Protein AF-A0A9C7PI78-F1 (afdb_monomer_lite)

Foldseek 3Di:
DCVVVPVCVLLVCLVVLLDPPDFLVRSVVVSVVVVCVVVVVVVVVCCPVVVDDVVVCCVVVVVVVVVCVVVVVVVVVVSVVADRVRSSVVSVVVSVVVVVVVVVVVVVVVVVVD

Radius of gyration: 17.23 Å; chains: 1; bounding box: 40×39×41 Å

pLDDT: mean 86.67, std 13.43, range [38.19, 97.94]

Sequence (114 aa):
MTSIFIGAVGPLIAPFFLNDKLTKENIIANKAACQIITHVGKIPLFIYFFDLNYFEHAVLLIPLMLSVYIGTHLGKKLLGYIPEKTFKMIFKISLTIIAIKLIFDATLFDKTFI

Structure (mmCIF, N/CA/C/O backbone):
data_AF-A0A9C7PI78-F1
#
_entry.id   AF-A0A9C7PI78-F1
#
loop_
_atom_site.group_PDB
_atom_site.id
_atom_site.type_symbol
_atom_site.label_atom_id
_atom_site.label_alt_id
_atom_site.label_comp_id
_atom_site.label_asym_id
_atom_site.label_entity_id
_atom_site.label_seq_id
_atom_site.pdbx_PDB_ins_code
_atom_site.Cartn_x
_atom_site.Cartn_y
_atom_site.Cartn_z
_atom_site.occupancy
_atom_site.B_iso_or_equiv
_atom_site.auth_seq_id
_atom_site.auth_comp_id
_atom_site.auth_asym_id
_atom_site.auth_atom_id
_atom_site.pdbx_PDB_model_num
ATOM 1 N N . MET A 1 1 ? -0.767 11.516 -12.328 1.00 38.19 1 MET A N 1
ATOM 2 C CA . MET A 1 1 ? 0.570 12.158 -12.345 1.00 38.19 1 MET A CA 1
ATOM 3 C C . MET A 1 1 ? 1.201 12.284 -10.957 1.00 38.19 1 MET A C 1
ATOM 5 O O . MET A 1 1 ? 2.405 12.112 -10.851 1.00 38.19 1 MET A O 1
ATOM 9 N N . THR A 1 2 ? 0.440 12.500 -9.878 1.00 45.09 2 THR A N 1
ATOM 10 C CA . THR A 1 2 ? 0.990 12.685 -8.517 1.00 45.09 2 THR A CA 1
ATOM 11 C C . THR A 1 2 ? 1.728 11.471 -7.931 1.00 45.09 2 THR A C 1
ATOM 13 O O . THR A 1 2 ? 2.693 11.657 -7.206 1.00 45.09 2 THR A O 1
ATOM 16 N N . SER A 1 3 ? 1.368 10.228 -8.269 1.00 53.31 3 SER A N 1
ATOM 17 C CA . SER A 1 3 ? 1.999 9.016 -7.699 1.00 53.31 3 SER A CA 1
ATOM 18 C C . SER A 1 3 ? 3.399 8.672 -8.227 1.00 53.31 3 SER A C 1
ATOM 20 O O . SER A 1 3 ? 4.016 7.725 -7.729 1.00 53.31 3 SER A O 1
ATOM 22 N N . ILE A 1 4 ? 3.883 9.382 -9.249 1.00 56.69 4 ILE A N 1
ATOM 23 C CA . ILE A 1 4 ? 5.240 9.222 -9.800 1.00 56.69 4 ILE A CA 1
ATOM 24 C C . ILE A 1 4 ? 6.217 10.154 -9.072 1.00 56.69 4 ILE A C 1
ATOM 26 O O . ILE A 1 4 ? 7.327 9.739 -8.773 1.00 56.69 4 ILE A O 1
ATOM 30 N N . PHE A 1 5 ? 5.769 11.363 -8.714 1.00 54.38 5 PHE A N 1
ATOM 31 C CA . PHE A 1 5 ? 6.590 12.386 -8.055 1.00 54.38 5 PHE A CA 1
ATOM 32 C C . PHE A 1 5 ?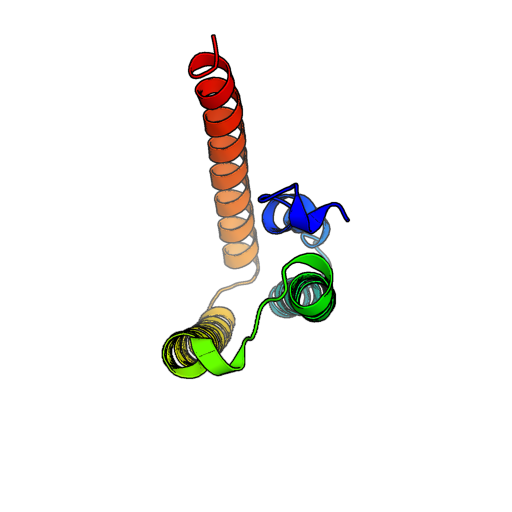 6.416 12.434 -6.529 1.00 54.38 5 PHE A C 1
ATOM 34 O O . PHE A 1 5 ? 7.304 12.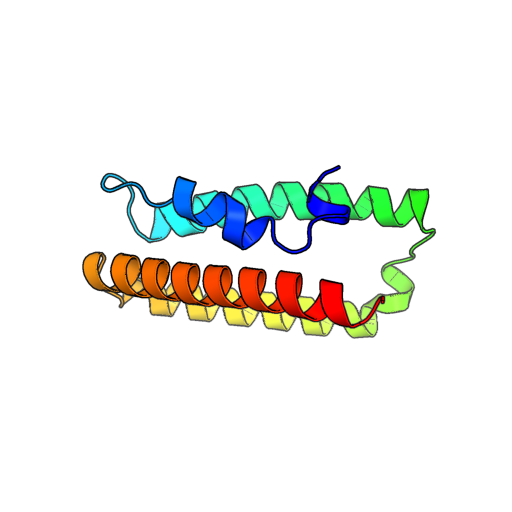895 -5.822 1.00 54.38 5 PHE A O 1
ATOM 41 N N . ILE A 1 6 ? 5.299 11.930 -5.995 1.00 61.06 6 ILE A N 1
ATOM 42 C CA . ILE A 1 6 ? 5.034 11.879 -4.552 1.00 61.06 6 ILE A CA 1
ATOM 43 C C . ILE A 1 6 ? 5.177 10.427 -4.090 1.00 61.06 6 ILE A C 1
ATOM 45 O O . ILE A 1 6 ? 4.278 9.604 -4.267 1.00 61.06 6 ILE A O 1
ATOM 49 N N . GLY A 1 7 ? 6.304 10.101 -3.453 1.00 63.81 7 GLY A N 1
ATOM 50 C CA . GLY A 1 7 ? 6.563 8.769 -2.883 1.00 63.81 7 GLY A CA 1
ATOM 51 C C . GLY A 1 7 ? 5.630 8.384 -1.722 1.00 63.81 7 GLY A C 1
ATOM 52 O O . GLY A 1 7 ? 5.599 7.230 -1.304 1.00 63.81 7 GLY A O 1
ATOM 53 N N . ALA A 1 8 ? 4.835 9.331 -1.216 1.00 69.12 8 ALA A N 1
ATOM 54 C CA . ALA A 1 8 ? 4.010 9.189 -0.017 1.00 69.12 8 ALA A CA 1
ATOM 55 C C . ALA A 1 8 ? 2.494 9.077 -0.280 1.00 69.12 8 ALA A C 1
ATOM 57 O O . ALA A 1 8 ? 1.702 9.229 0.650 1.00 69.12 8 ALA A O 1
ATOM 58 N N . VAL A 1 9 ? 2.051 8.793 -1.514 1.00 79.00 9 VAL A N 1
ATOM 59 C CA . VAL A 1 9 ? 0.604 8.725 -1.821 1.00 79.00 9 VAL A CA 1
ATOM 60 C C . VAL A 1 9 ? -0.113 7.672 -0.971 1.00 79.00 9 VAL A C 1
ATOM 62 O O . VAL A 1 9 ? -1.192 7.940 -0.458 1.00 79.00 9 VAL A O 1
ATOM 65 N N . GLY A 1 10 ? 0.488 6.497 -0.767 1.00 78.06 10 GLY A N 1
ATOM 66 C CA . GLY A 1 10 ? -0.131 5.399 -0.015 1.00 78.06 10 GLY A CA 1
ATOM 67 C C . GLY A 1 10 ? -0.501 5.760 1.434 1.00 78.06 10 GLY A C 1
ATOM 68 O O . GLY A 1 10 ? -1.632 5.479 1.838 1.00 78.06 10 GLY A O 1
ATOM 69 N N . PRO A 1 11 ? 0.417 6.343 2.225 1.00 81.75 11 PRO A N 1
ATOM 70 C CA . PRO A 1 11 ? 0.118 6.882 3.553 1.00 81.75 11 PRO A CA 1
ATOM 71 C C . PRO A 1 11 ? -0.792 8.112 3.531 1.00 81.75 11 PRO A C 1
ATOM 73 O O . PRO A 1 11 ? -1.637 8.234 4.408 1.00 81.75 11 PRO A O 1
ATOM 76 N N . LEU A 1 12 ? -0.680 8.978 2.520 1.00 81.88 12 LEU A N 1
ATOM 77 C CA . LEU A 1 12 ? -1.515 10.176 2.395 1.00 81.88 12 LEU A CA 1
ATOM 78 C C . LEU A 1 12 ? -3.002 9.836 2.216 1.00 81.88 12 LEU A C 1
ATOM 80 O O . LEU A 1 12 ? -3.859 10.471 2.821 1.00 81.88 12 LEU A O 1
ATOM 84 N N . ILE A 1 13 ? -3.316 8.815 1.412 1.00 81.88 13 ILE A N 1
ATOM 85 C CA . ILE A 1 13 ? -4.707 8.405 1.173 1.00 81.88 13 ILE A CA 1
ATOM 86 C C . ILE A 1 13 ? -5.262 7.499 2.283 1.00 81.88 13 ILE A C 1
ATOM 88 O O . ILE A 1 13 ? -6.470 7.332 2.403 1.00 81.88 13 ILE A O 1
ATOM 92 N N . ALA A 1 14 ? -4.397 6.885 3.093 1.00 84.88 14 ALA A N 1
ATOM 93 C CA . ALA A 1 14 ? -4.782 5.865 4.065 1.00 84.88 14 ALA A CA 1
ATOM 94 C C . ALA A 1 14 ? -5.767 6.335 5.165 1.00 84.88 14 ALA A C 1
ATOM 96 O O . ALA A 1 14 ? -6.675 5.559 5.472 1.00 84.88 14 ALA A O 1
ATOM 97 N N . PRO A 1 15 ? -5.675 7.562 5.725 1.00 85.19 15 PRO A N 1
ATOM 98 C CA . PRO A 1 15 ? -6.659 8.079 6.677 1.00 85.19 15 PRO A CA 1
ATOM 99 C C . PRO A 1 15 ? -8.084 8.145 6.115 1.00 85.19 15 PRO A C 1
ATOM 101 O O . PRO A 1 15 ? -9.035 7.948 6.862 1.00 85.19 15 PRO A O 1
ATOM 104 N N . PHE A 1 16 ? -8.250 8.355 4.804 1.00 85.19 16 PHE A N 1
ATOM 105 C CA . PHE A 1 16 ? -9.575 8.447 4.178 1.00 85.19 16 PHE A CA 1
ATOM 106 C C . PHE A 1 16 ? -10.318 7.106 4.129 1.00 85.19 16 PHE A C 1
ATOM 108 O O . PHE A 1 16 ? -11.541 7.085 4.009 1.00 85.19 16 PHE A O 1
ATOM 115 N N . PHE A 1 17 ? -9.606 5.982 4.260 1.00 84.56 17 PHE A N 1
ATOM 116 C CA . PHE A 1 17 ? -10.227 4.658 4.360 1.00 84.56 17 PHE A CA 1
ATOM 117 C C . PHE A 1 17 ? -10.626 4.305 5.798 1.00 84.56 17 PHE A C 1
ATOM 119 O O . PHE A 1 17 ? -11.382 3.362 6.009 1.00 84.56 17 PHE A O 1
ATOM 126 N N . LEU A 1 18 ? -10.148 5.053 6.797 1.00 82.94 18 LEU A N 1
ATOM 127 C CA . LEU A 1 18 ? -10.438 4.841 8.214 1.00 82.94 18 LEU A CA 1
ATOM 128 C C . LEU A 1 18 ? -11.840 5.388 8.542 1.00 82.94 18 LEU A C 1
ATOM 130 O O . LEU A 1 18 ? -12.000 6.483 9.071 1.00 82.94 18 LEU A O 1
ATOM 134 N N . ASN A 1 19 ? -12.872 4.617 8.201 1.00 79.06 19 ASN A N 1
ATOM 135 C CA . ASN A 1 19 ? -14.268 4.927 8.508 1.00 79.06 19 ASN A CA 1
ATOM 136 C C . ASN A 1 19 ? -14.806 3.933 9.539 1.00 79.06 19 ASN A C 1
ATOM 138 O O . ASN A 1 19 ? -14.585 2.727 9.422 1.00 79.06 19 ASN A O 1
ATOM 142 N N . ASP A 1 20 ? -15.547 4.422 10.534 1.00 71.69 20 ASP A N 1
ATOM 143 C CA . ASP A 1 20 ? -16.061 3.563 11.593 1.00 71.69 20 ASP A CA 1
ATOM 144 C C . ASP A 1 20 ? -17.070 2.511 11.136 1.00 71.69 20 ASP A C 1
ATOM 146 O O . ASP A 1 20 ? -17.197 1.484 11.800 1.00 71.69 20 ASP A O 1
ATOM 150 N N . LYS A 1 21 ? -17.701 2.723 9.977 1.00 84.81 21 LYS A N 1
ATOM 151 C CA . LYS A 1 21 ? -18.662 1.801 9.356 1.00 84.81 21 LYS A CA 1
ATOM 152 C C . LYS A 1 21 ? -18.016 0.717 8.484 1.00 84.81 21 LYS A C 1
ATOM 154 O O . LYS A 1 21 ? -18.724 -0.173 8.024 1.00 84.81 21 LYS A O 1
ATOM 159 N N . LEU A 1 22 ? -16.712 0.799 8.209 1.00 88.81 22 LEU A N 1
ATOM 160 C CA . LEU A 1 22 ? -16.006 -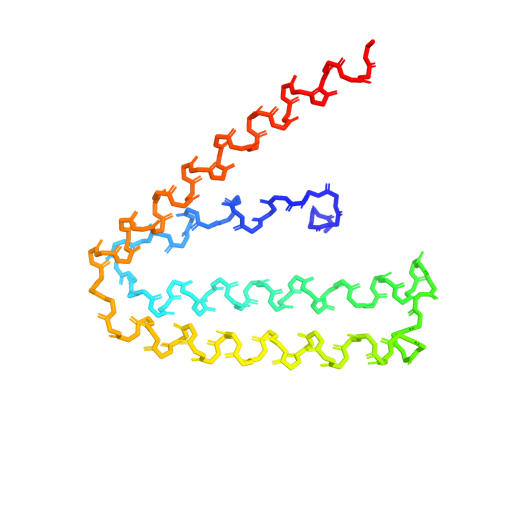0.181 7.380 1.00 88.81 22 LEU A CA 1
ATOM 161 C C . LEU A 1 22 ? -15.291 -1.215 8.252 1.00 88.81 22 LEU A C 1
ATOM 163 O O . LEU A 1 22 ? -14.660 -0.866 9.250 1.00 88.81 22 LEU A O 1
ATOM 167 N N . THR A 1 23 ? -15.363 -2.479 7.836 1.00 93.69 23 THR A N 1
ATOM 168 C CA . THR A 1 23 ? -14.562 -3.566 8.411 1.00 93.69 23 THR A CA 1
ATOM 169 C C . THR A 1 23 ? -13.101 -3.441 7.989 1.00 93.69 23 THR A C 1
ATOM 171 O O . THR A 1 23 ? -12.789 -2.860 6.940 1.00 93.69 23 THR A O 1
ATOM 174 N N . LYS A 1 24 ? -12.186 -4.020 8.767 1.00 93.44 24 LYS A N 1
ATOM 175 C CA . LYS A 1 24 ? -10.752 -4.085 8.444 1.00 93.44 24 LYS A CA 1
ATOM 176 C C . LYS A 1 24 ? -10.492 -4.676 7.051 1.00 93.44 24 LYS A C 1
ATOM 178 O O . LYS A 1 24 ? -9.625 -4.180 6.331 1.00 93.44 24 LYS A O 1
ATOM 183 N N . GLU A 1 25 ? -11.273 -5.666 6.617 1.00 94.50 25 GLU A N 1
ATOM 184 C CA . GLU A 1 25 ? -11.188 -6.238 5.272 1.00 94.50 25 GLU A CA 1
ATOM 185 C C . GLU A 1 25 ? -11.576 -5.224 4.194 1.00 94.50 25 GLU A C 1
ATOM 187 O O . GLU A 1 25 ? -10.853 -5.098 3.207 1.00 94.50 25 GLU A O 1
ATOM 192 N N . ASN A 1 26 ? -12.661 -4.465 4.388 1.00 93.56 26 ASN A N 1
ATOM 193 C CA . ASN A 1 26 ? -13.104 -3.450 3.427 1.00 93.56 26 ASN A CA 1
ATOM 194 C C . ASN A 1 26 ? -12.070 -2.328 3.284 1.00 93.56 26 ASN A C 1
ATOM 196 O O . ASN A 1 26 ? -11.805 -1.860 2.177 1.00 93.56 26 ASN A O 1
ATOM 200 N N . ILE A 1 27 ? -11.452 -1.923 4.397 1.00 92.81 27 ILE A N 1
ATOM 201 C CA . ILE A 1 27 ? -10.381 -0.920 4.410 1.00 92.81 27 ILE A CA 1
ATOM 202 C C . ILE A 1 27 ? -9.196 -1.395 3.559 1.00 92.81 27 ILE A C 1
ATOM 204 O O . ILE A 1 27 ? -8.720 -0.657 2.692 1.00 92.81 27 ILE A O 1
ATOM 208 N N . ILE A 1 28 ? -8.735 -2.634 3.765 1.00 92.56 28 ILE A N 1
ATOM 209 C CA . ILE A 1 28 ? -7.603 -3.188 3.009 1.00 92.56 28 ILE A CA 1
ATOM 210 C C . ILE A 1 28 ? -7.972 -3.430 1.543 1.00 92.56 28 ILE A C 1
ATOM 212 O O . ILE A 1 28 ? -7.170 -3.109 0.666 1.00 92.56 28 ILE A O 1
ATOM 216 N N . ALA A 1 29 ? -9.171 -3.941 1.261 1.00 92.44 29 ALA A N 1
ATOM 217 C CA . ALA A 1 29 ? -9.641 -4.189 -0.099 1.00 92.44 29 ALA A CA 1
ATOM 218 C C . ALA A 1 29 ? -9.708 -2.894 -0.920 1.00 92.44 29 ALA A C 1
ATOM 220 O O . ALA A 1 29 ? -9.155 -2.835 -2.020 1.00 92.44 29 ALA A O 1
ATOM 221 N N . ASN A 1 30 ? -10.293 -1.831 -0.362 1.00 91.81 30 ASN A N 1
ATOM 222 C CA . ASN A 1 30 ? -10.369 -0.534 -1.033 1.00 91.81 30 ASN A CA 1
ATOM 223 C C . ASN A 1 30 ? -8.975 0.060 -1.278 1.00 91.81 30 ASN A C 1
ATOM 225 O O . ASN A 1 30 ? -8.687 0.537 -2.377 1.00 91.81 30 ASN A O 1
ATOM 229 N N . LYS A 1 31 ? -8.071 -0.031 -0.293 1.00 89.44 31 LYS A N 1
ATOM 230 C CA . LYS A 1 31 ? -6.680 0.409 -0.460 1.00 89.44 31 LYS A CA 1
ATOM 231 C C . LYS A 1 31 ? -5.969 -0.377 -1.567 1.00 89.44 31 LYS A C 1
ATOM 233 O O . LYS A 1 31 ? -5.275 0.224 -2.386 1.00 89.44 31 LYS A O 1
ATOM 238 N N . ALA A 1 32 ? -6.147 -1.698 -1.608 1.00 91.00 32 ALA A N 1
ATOM 239 C CA . ALA A 1 32 ? -5.559 -2.557 -2.630 1.00 91.00 32 ALA A CA 1
ATOM 240 C C . ALA A 1 32 ? -6.086 -2.214 -4.032 1.00 91.00 32 ALA A C 1
ATOM 242 O O . ALA A 1 32 ? -5.291 -2.107 -4.963 1.00 91.00 32 ALA A O 1
ATOM 243 N N . ALA A 1 33 ? -7.388 -1.951 -4.176 1.00 92.06 33 ALA A N 1
ATOM 244 C CA . ALA A 1 33 ? -7.983 -1.530 -5.444 1.00 92.06 33 ALA A CA 1
ATOM 245 C C . ALA A 1 33 ? -7.367 -0.218 -5.961 1.00 92.06 33 ALA A C 1
ATOM 247 O O . ALA A 1 33 ? -6.919 -0.152 -7.107 1.00 92.06 33 ALA A O 1
ATOM 248 N N . CYS A 1 34 ? -7.242 0.804 -5.106 1.00 89.69 34 CYS A N 1
ATOM 249 C CA . CYS A 1 34 ? -6.568 2.056 -5.471 1.00 89.69 34 CYS A CA 1
ATOM 250 C C . CYS A 1 34 ? -5.094 1.840 -5.859 1.00 89.69 34 CYS A C 1
ATOM 252 O O . CYS A 1 34 ? -4.582 2.483 -6.782 1.00 89.69 34 CYS A O 1
ATOM 254 N N . GLN A 1 35 ? -4.408 0.926 -5.170 1.00 88.69 35 GLN A N 1
ATOM 255 C CA . GLN A 1 35 ? -3.007 0.614 -5.431 1.00 88.69 35 GLN A CA 1
ATOM 256 C C . GLN A 1 35 ? -2.821 -0.105 -6.775 1.00 88.69 35 GLN A C 1
ATOM 258 O O . GLN A 1 35 ? -1.890 0.223 -7.510 1.00 88.69 35 GLN A O 1
ATOM 263 N N . ILE A 1 36 ? -3.728 -1.021 -7.134 1.00 91.50 36 ILE A N 1
ATOM 264 C CA . ILE A 1 36 ? -3.746 -1.684 -8.446 1.00 91.50 36 ILE A CA 1
ATOM 265 C C . ILE A 1 36 ? -3.908 -0.644 -9.551 1.00 91.50 36 ILE A C 1
ATOM 267 O O . ILE A 1 36 ? -3.085 -0.612 -10.459 1.00 91.50 36 ILE A O 1
ATOM 271 N N . ILE A 1 37 ? -4.894 0.253 -9.439 1.00 90.69 37 ILE A N 1
ATOM 272 C CA . ILE A 1 37 ? -5.109 1.330 -10.422 1.00 90.69 37 ILE A CA 1
ATOM 273 C C . ILE A 1 37 ? -3.827 2.156 -10.597 1.00 90.69 37 ILE A C 1
ATOM 275 O O . ILE A 1 37 ? -3.399 2.439 -11.715 1.00 90.69 37 ILE A O 1
ATOM 279 N N . THR A 1 38 ? -3.167 2.489 -9.486 1.00 87.12 38 THR A N 1
ATOM 280 C CA . THR A 1 38 ? -1.924 3.266 -9.499 1.00 87.12 38 THR A CA 1
ATOM 281 C C . THR A 1 38 ? -0.767 2.522 -10.173 1.00 87.12 38 THR A C 1
ATOM 283 O O . THR A 1 38 ? -0.024 3.131 -10.940 1.00 87.12 38 THR A O 1
ATOM 286 N N . HIS A 1 39 ? -0.582 1.228 -9.900 1.00 88.81 39 HIS A N 1
ATOM 287 C CA . HIS A 1 39 ? 0.501 0.444 -10.500 1.00 88.81 39 HIS A CA 1
ATOM 288 C C . HIS A 1 39 ? 0.244 0.102 -11.962 1.00 88.81 39 HIS A C 1
ATOM 290 O O . HIS A 1 39 ? 1.157 0.234 -12.771 1.00 88.81 39 HIS A O 1
ATOM 296 N N . VAL A 1 40 ? -0.988 -0.264 -12.315 1.00 92.06 40 VAL A N 1
ATOM 297 C CA . VAL A 1 40 ? -1.380 -0.519 -13.705 1.00 92.06 40 VAL A CA 1
ATOM 298 C C . VAL A 1 40 ? -1.154 0.729 -14.548 1.00 92.06 40 VAL A C 1
ATOM 300 O O . VAL A 1 40 ? -0.603 0.618 -15.634 1.00 92.06 40 VAL A O 1
ATOM 303 N N . GLY A 1 41 ? -1.469 1.919 -14.027 1.00 90.12 41 GLY A N 1
ATOM 304 C CA . GLY A 1 41 ? -1.156 3.174 -14.711 1.00 90.12 41 GLY A CA 1
ATOM 305 C C . GLY A 1 41 ? 0.348 3.442 -14.873 1.00 90.12 41 GLY A C 1
ATOM 306 O O . GLY A 1 41 ? 0.746 4.074 -15.845 1.00 90.12 41 GLY A O 1
ATOM 307 N N . LYS A 1 42 ? 1.199 2.954 -13.959 1.00 87.56 42 LYS A N 1
ATOM 308 C CA . LYS A 1 42 ? 2.660 3.143 -14.022 1.00 87.56 42 LYS A CA 1
ATOM 309 C C . LYS A 1 42 ? 3.335 2.285 -15.089 1.00 87.56 42 LYS A C 1
ATOM 311 O O . LYS A 1 42 ? 4.289 2.759 -15.690 1.00 87.56 42 LYS A O 1
ATOM 316 N N . ILE A 1 43 ? 2.853 1.065 -15.329 1.00 92.06 43 ILE A N 1
ATOM 317 C CA . ILE A 1 43 ? 3.465 0.134 -16.292 1.00 92.06 43 ILE A CA 1
ATOM 318 C C . ILE A 1 43 ? 3.604 0.753 -17.698 1.00 92.06 43 ILE A C 1
ATOM 320 O O . ILE A 1 43 ? 4.736 0.865 -18.162 1.00 92.06 43 ILE A O 1
ATOM 324 N N . PRO A 1 44 ? 2.535 1.227 -18.376 1.00 92.19 44 PRO A N 1
ATOM 325 C CA . PRO A 1 44 ? 2.667 1.803 -19.715 1.00 92.19 44 PRO A CA 1
ATOM 326 C C . PRO A 1 44 ? 3.460 3.113 -19.705 1.00 92.19 44 PRO A C 1
ATOM 328 O O . PRO A 1 44 ? 4.163 3.410 -20.664 1.00 92.19 44 PRO A O 1
ATOM 331 N N . LEU A 1 45 ? 3.390 3.876 -18.609 1.00 91.56 45 LEU A N 1
ATOM 332 C CA . LEU A 1 45 ? 4.170 5.097 -18.425 1.00 91.56 45 LEU A CA 1
ATOM 333 C C . LEU A 1 45 ? 5.677 4.809 -18.414 1.00 91.56 45 LEU A C 1
ATOM 335 O O . LEU A 1 45 ? 6.422 5.511 -19.086 1.00 91.56 45 LEU A O 1
ATOM 339 N N . PHE A 1 46 ? 6.125 3.770 -17.707 1.00 90.88 46 PHE A N 1
ATOM 340 C CA . PHE A 1 46 ? 7.535 3.375 -17.701 1.00 90.88 46 PHE A CA 1
ATOM 341 C C . PHE A 1 46 ? 7.987 2.731 -19.013 1.00 90.88 46 PHE A C 1
ATOM 343 O O . PHE A 1 46 ? 9.107 2.990 -19.439 1.00 90.88 46 PHE A O 1
ATOM 350 N N . ILE A 1 47 ? 7.126 1.958 -19.682 1.00 93.06 47 ILE A N 1
ATOM 351 C CA . ILE A 1 47 ? 7.451 1.414 -21.010 1.00 93.06 47 ILE A CA 1
ATOM 352 C C . ILE A 1 47 ? 7.651 2.555 -22.015 1.00 93.06 47 ILE A C 1
ATOM 354 O O . ILE A 1 47 ? 8.651 2.570 -22.714 1.00 93.06 47 ILE A O 1
ATOM 358 N N . TYR A 1 48 ? 6.719 3.512 -22.082 1.00 92.88 48 TYR A N 1
ATOM 359 C CA . TYR A 1 48 ? 6.713 4.529 -23.138 1.00 92.88 48 TYR A CA 1
ATOM 360 C C . TYR A 1 48 ? 7.635 5.725 -22.867 1.00 92.88 48 TYR A C 1
ATOM 362 O O . TYR A 1 48 ? 8.267 6.223 -23.788 1.00 92.88 48 TYR A O 1
ATOM 370 N N . PHE A 1 49 ? 7.694 6.229 -21.629 1.00 92.69 49 PHE A N 1
ATOM 371 C CA . PHE A 1 49 ? 8.474 7.438 -21.313 1.00 92.69 49 PHE A CA 1
ATOM 372 C C . PHE A 1 49 ? 9.892 7.150 -20.815 1.00 92.69 49 PHE A C 1
ATOM 374 O O . PHE A 1 49 ? 10.700 8.073 -20.752 1.00 92.69 49 PHE A O 1
ATOM 381 N N . PHE A 1 50 ? 10.180 5.912 -20.413 1.00 89.69 50 PHE A N 1
ATOM 382 C CA . PHE A 1 50 ? 11.469 5.528 -19.834 1.00 89.69 50 PHE A CA 1
ATOM 383 C C . PHE A 1 50 ? 12.102 4.320 -20.542 1.00 89.69 50 PHE A C 1
ATOM 385 O O . PHE A 1 50 ? 13.070 3.774 -20.020 1.00 89.69 50 PHE A O 1
ATOM 392 N N . ASP A 1 51 ? 11.544 3.889 -21.683 1.00 92.38 51 ASP A N 1
ATOM 393 C CA . ASP A 1 51 ? 12.002 2.743 -22.488 1.00 92.38 51 ASP A CA 1
ATOM 394 C C . ASP A 1 51 ? 12.264 1.465 -21.662 1.00 92.38 51 ASP A C 1
ATOM 396 O O . ASP A 1 51 ? 13.152 0.664 -21.957 1.00 92.38 51 ASP A O 1
ATOM 400 N N . LEU A 1 52 ? 11.492 1.260 -20.586 1.00 92.06 52 LEU A N 1
ATOM 401 C CA . LEU A 1 52 ? 11.725 0.158 -19.655 1.00 92.06 52 LEU A CA 1
ATOM 402 C C . LEU A 1 52 ? 11.194 -1.169 -20.214 1.00 92.06 52 LEU A C 1
ATOM 404 O O . LEU A 1 52 ? 9.980 -1.381 -20.301 1.00 92.06 52 LEU A O 1
ATOM 408 N N . ASN A 1 53 ? 12.098 -2.114 -20.478 1.00 93.88 53 ASN A N 1
ATOM 409 C CA . ASN A 1 53 ? 11.746 -3.486 -20.832 1.00 93.88 53 ASN A CA 1
ATOM 410 C C . ASN A 1 53 ? 11.634 -4.384 -19.586 1.00 93.88 53 ASN A C 1
ATOM 412 O O . ASN A 1 53 ? 12.619 -4.880 -19.042 1.00 93.88 53 ASN A O 1
ATOM 416 N N . TYR A 1 54 ? 10.405 -4.656 -19.147 1.00 91.88 54 TYR A N 1
ATOM 417 C CA . TYR A 1 54 ? 10.157 -5.514 -17.984 1.00 91.88 54 TYR A CA 1
ATOM 418 C C . TYR A 1 54 ? 10.642 -6.964 -18.165 1.00 91.88 54 TYR A C 1
ATOM 420 O O . TYR A 1 54 ? 10.956 -7.621 -17.171 1.00 91.88 54 TYR A O 1
ATOM 428 N N . PHE A 1 55 ? 10.731 -7.475 -19.399 1.00 93.75 55 PHE A N 1
ATOM 429 C CA . PHE A 1 55 ? 11.174 -8.852 -19.646 1.00 93.75 55 PHE A CA 1
ATOM 430 C C . PHE A 1 55 ? 12.666 -9.044 -19.367 1.00 93.75 55 PHE A C 1
ATOM 432 O O . PHE A 1 55 ? 13.052 -10.084 -18.836 1.00 93.75 55 PHE A O 1
ATOM 439 N N . GLU A 1 56 ? 13.495 -8.032 -19.630 1.00 95.62 56 GLU A N 1
ATOM 440 C CA . GLU A 1 56 ? 14.931 -8.068 -19.312 1.00 95.62 56 GLU A CA 1
ATOM 441 C C . GLU A 1 56 ? 15.184 -8.169 -17.803 1.00 95.62 56 GLU A C 1
ATOM 443 O O . GLU A 1 56 ? 16.163 -8.764 -17.357 1.00 95.62 56 GLU A O 1
ATOM 448 N N . HIS A 1 57 ? 14.248 -7.669 -16.997 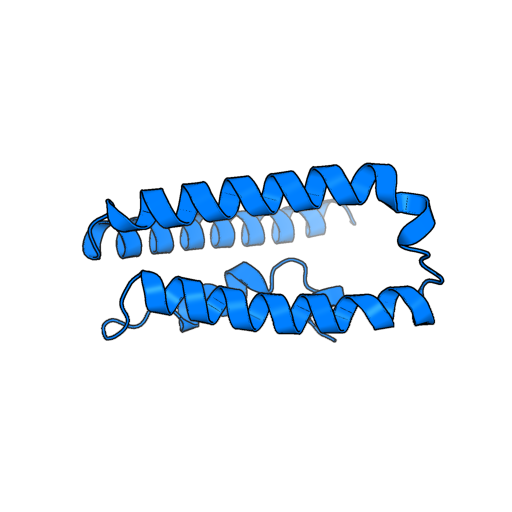1.00 93.56 57 HIS A N 1
ATOM 449 C CA . HIS A 1 57 ? 14.307 -7.726 -15.540 1.00 93.56 57 HIS A CA 1
ATOM 450 C C . HIS A 1 57 ? 13.480 -8.870 -14.933 1.00 93.56 57 HIS A C 1
ATOM 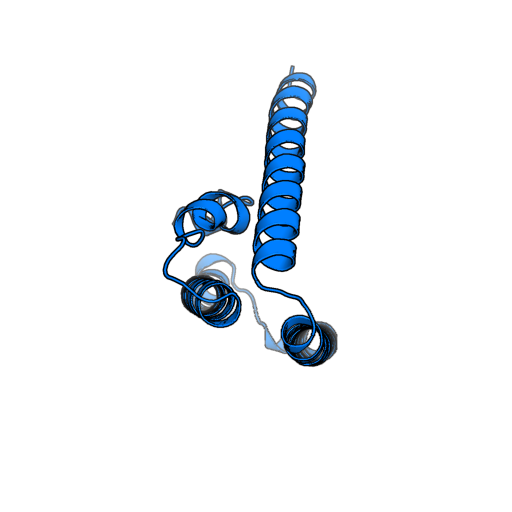452 O O . HIS A 1 57 ? 13.315 -8.925 -13.711 1.00 93.56 57 HIS A O 1
ATOM 458 N N . ALA A 1 58 ? 12.978 -9.813 -15.740 1.00 93.81 58 ALA A N 1
ATOM 459 C CA . ALA A 1 58 ? 12.085 -10.879 -15.276 1.00 93.81 58 ALA A CA 1
ATOM 460 C C . ALA A 1 58 ? 12.691 -11.732 -14.148 1.00 93.81 58 ALA A C 1
ATOM 462 O O . ALA A 1 58 ? 11.986 -12.087 -13.202 1.00 93.81 58 ALA A O 1
ATOM 463 N N . VAL A 1 59 ? 14.002 -11.996 -14.199 1.00 96.50 59 VAL A N 1
ATOM 464 C CA . VAL A 1 59 ? 14.728 -12.763 -13.168 1.00 96.50 59 VAL A CA 1
ATOM 465 C C . VAL A 1 59 ? 14.631 -12.102 -11.790 1.00 96.50 59 VAL A C 1
ATOM 467 O O . VAL A 1 59 ? 14.557 -12.801 -10.784 1.00 96.50 59 VAL A O 1
ATOM 470 N N . LEU A 1 60 ? 14.577 -10.768 -11.730 1.00 95.44 60 LEU A N 1
ATOM 471 C CA . LEU A 1 60 ? 14.400 -10.017 -10.485 1.00 95.44 60 LEU A CA 1
ATOM 472 C C . LEU A 1 60 ? 12.916 -9.842 -10.130 1.00 95.44 60 LEU A C 1
ATOM 474 O O . LEU A 1 60 ? 12.527 -9.966 -8.969 1.00 95.44 60 LEU A O 1
ATOM 478 N N . LEU A 1 61 ? 12.073 -9.564 -11.127 1.00 94.56 61 LEU A N 1
ATOM 479 C CA . LEU A 1 61 ? 10.656 -9.273 -10.918 1.00 94.56 61 LEU A CA 1
ATOM 480 C C . LEU A 1 61 ? 9.866 -10.496 -10.447 1.00 94.56 61 LEU A C 1
ATOM 482 O O . LEU A 1 61 ? 9.000 -10.354 -9.588 1.00 94.56 61 LEU A O 1
ATOM 486 N N . ILE A 1 62 ? 10.156 -11.692 -10.966 1.00 96.31 62 ILE A N 1
ATOM 487 C CA . ILE A 1 62 ? 9.422 -12.914 -10.606 1.00 96.31 62 ILE A CA 1
ATOM 488 C C . ILE A 1 62 ? 9.552 -13.232 -9.104 1.00 96.31 62 ILE A C 1
ATOM 490 O O . ILE A 1 62 ? 8.513 -13.348 -8.447 1.00 96.31 62 ILE A O 1
ATOM 494 N N . PRO A 1 63 ? 10.761 -13.306 -8.508 1.00 97.44 63 PRO A N 1
ATOM 495 C CA . PRO A 1 63 ? 10.909 -13.502 -7.067 1.00 97.44 63 PRO A CA 1
ATOM 496 C C . PRO A 1 63 ? 10.218 -12.419 -6.234 1.00 97.44 63 PRO A C 1
ATOM 498 O O . PRO A 1 63 ? 9.606 -12.729 -5.210 1.00 97.44 63 PRO A O 1
ATOM 501 N N . LEU A 1 64 ? 10.266 -11.157 -6.673 1.00 96.75 64 LEU A N 1
ATOM 502 C CA . LEU A 1 64 ? 9.594 -10.052 -5.985 1.00 96.75 64 LEU A CA 1
ATOM 503 C C . LEU A 1 64 ? 8.069 -10.207 -6.022 1.00 96.75 64 LEU A C 1
ATOM 505 O O . LEU A 1 64 ? 7.419 -10.075 -4.985 1.00 96.75 64 LEU A O 1
ATOM 509 N N . MET A 1 65 ? 7.493 -10.549 -7.178 1.00 95.44 65 MET A N 1
ATOM 510 C CA . MET A 1 65 ? 6.057 -10.814 -7.315 1.00 95.44 65 MET A CA 1
ATOM 511 C C . MET A 1 65 ? 5.615 -11.992 -6.443 1.00 95.44 65 MET A C 1
ATOM 513 O O . MET A 1 65 ? 4.599 -11.891 -5.753 1.00 95.44 65 MET A O 1
ATOM 517 N N . LEU A 1 66 ? 6.396 -13.077 -6.408 1.00 97.75 66 LEU A N 1
ATOM 518 C CA . LEU A 1 66 ? 6.130 -14.223 -5.535 1.00 97.75 66 LEU A CA 1
ATOM 519 C C . LEU A 1 66 ? 6.199 -13.835 -4.057 1.00 97.75 66 LEU A C 1
ATOM 521 O O . LEU A 1 66 ? 5.315 -14.198 -3.283 1.00 97.75 66 LEU A O 1
ATOM 525 N N . SER A 1 67 ? 7.201 -13.047 -3.672 1.00 97.44 67 SER A N 1
ATOM 526 C CA . SER A 1 67 ? 7.366 -12.566 -2.298 1.00 97.44 67 SER A CA 1
ATOM 527 C C . SER A 1 67 ? 6.178 -11.707 -1.861 1.00 97.44 67 SER A C 1
ATOM 529 O O . SER A 1 67 ? 5.627 -11.907 -0.778 1.00 97.44 67 SER A O 1
ATOM 531 N N . VAL A 1 68 ? 5.722 -10.798 -2.730 1.00 95.62 68 VAL A N 1
ATOM 532 C CA . VAL A 1 68 ? 4.527 -9.977 -2.495 1.00 95.62 68 VAL A CA 1
ATOM 533 C C . VAL A 1 68 ? 3.274 -10.846 -2.392 1.00 95.62 68 VAL A C 1
ATOM 535 O O . VAL A 1 68 ? 2.469 -10.640 -1.482 1.00 95.62 68 VAL A O 1
ATOM 538 N N . TYR A 1 69 ? 3.103 -11.828 -3.281 1.00 96.25 69 TYR A N 1
ATOM 539 C CA . TYR A 1 69 ? 1.956 -12.737 -3.258 1.00 96.25 69 TYR A CA 1
ATOM 540 C C . TYR A 1 69 ? 1.891 -13.540 -1.951 1.00 96.25 69 TYR A C 1
ATOM 542 O O . TYR A 1 69 ? 0.864 -13.521 -1.266 1.00 96.25 69 TYR A O 1
ATOM 550 N N . ILE A 1 70 ? 3.001 -14.177 -1.562 1.00 97.94 70 ILE A N 1
ATOM 551 C CA . ILE A 1 70 ? 3.105 -14.956 -0.320 1.00 97.94 70 ILE A CA 1
ATOM 552 C C . ILE A 1 70 ? 2.842 -14.054 0.889 1.00 97.94 70 ILE A C 1
ATOM 554 O O . ILE A 1 70 ? 1.994 -14.372 1.725 1.00 97.94 70 ILE A O 1
ATOM 558 N N . GLY A 1 71 ? 3.507 -12.898 0.958 1.00 97.31 71 GLY A N 1
ATOM 559 C CA . GLY A 1 71 ? 3.337 -11.941 2.050 1.00 97.31 71 GLY A CA 1
ATOM 560 C C . GLY A 1 71 ? 1.900 -11.430 2.172 1.00 97.31 71 GLY A C 1
ATOM 561 O O . GLY A 1 71 ? 1.361 -11.358 3.275 1.00 97.31 71 GLY A O 1
ATOM 562 N N . THR A 1 72 ? 1.236 -11.149 1.048 1.00 95.31 72 THR A N 1
ATOM 563 C CA . THR A 1 72 ? -0.161 -10.687 1.031 1.00 95.31 72 THR A CA 1
ATOM 564 C C . THR A 1 72 ? -1.116 -11.781 1.499 1.00 95.31 72 THR A C 1
ATOM 566 O O . THR A 1 72 ? -2.035 -11.505 2.272 1.00 95.31 72 THR A O 1
ATOM 569 N N . HIS A 1 73 ? -0.897 -13.031 1.081 1.00 95.75 73 HIS A N 1
ATOM 570 C CA . HIS A 1 73 ? -1.717 -14.158 1.517 1.00 95.75 73 HIS A CA 1
ATOM 571 C C . HIS A 1 73 ? -1.585 -14.402 3.028 1.00 95.75 73 HIS A C 1
ATOM 573 O O . HIS A 1 73 ? -2.593 -14.508 3.732 1.00 95.75 73 HIS A O 1
ATOM 579 N N . LEU A 1 74 ? -0.350 -14.415 3.542 1.00 97.44 74 LEU A N 1
ATOM 580 C CA . LEU A 1 74 ? -0.080 -14.538 4.976 1.00 97.44 74 LEU A CA 1
ATOM 581 C C . LEU A 1 74 ? -0.677 -13.366 5.764 1.00 97.44 74 LEU A C 1
ATOM 583 O O . LEU A 1 74 ? -1.342 -13.584 6.776 1.00 97.44 74 LEU A O 1
ATOM 587 N N . GLY A 1 75 ? -0.514 -12.138 5.271 1.00 95.44 75 GLY A N 1
ATOM 588 C CA . GLY A 1 75 ? -1.078 -10.936 5.880 1.00 95.44 75 GLY A CA 1
ATOM 589 C C . GLY A 1 75 ? -2.606 -10.968 5.945 1.00 95.44 75 GLY A C 1
ATOM 590 O O . GLY A 1 75 ? -3.179 -10.662 6.988 1.00 95.44 75 GLY A O 1
ATOM 591 N N . LYS A 1 76 ? -3.279 -11.415 4.875 1.00 95.06 76 LYS A N 1
ATOM 592 C CA . LYS A 1 76 ? -4.741 -11.589 4.857 1.00 95.06 76 LYS A CA 1
ATOM 593 C C . LYS A 1 76 ? -5.200 -12.641 5.866 1.00 95.06 76 LYS A C 1
ATOM 595 O O . LYS A 1 76 ? -6.202 -12.432 6.545 1.00 95.06 76 LYS A O 1
ATOM 600 N N . LYS A 1 77 ? -4.468 -13.751 5.998 1.00 95.25 77 LYS A N 1
ATOM 601 C CA . LYS A 1 77 ? -4.769 -14.778 7.003 1.00 95.25 77 LYS A CA 1
ATOM 602 C C . LYS A 1 77 ? -4.612 -14.220 8.420 1.00 95.25 77 LYS A C 1
ATOM 604 O O . LYS A 1 77 ? -5.509 -14.396 9.237 1.00 95.25 77 LYS A O 1
ATOM 609 N N . LEU A 1 78 ? -3.522 -13.497 8.689 1.00 95.81 78 LEU A N 1
ATOM 610 C CA . LEU A 1 78 ? -3.274 -12.853 9.981 1.00 95.81 78 LEU A CA 1
ATOM 611 C C . LEU A 1 78 ? -4.349 -11.812 10.323 1.00 95.81 78 LEU A C 1
ATOM 613 O O . LEU A 1 78 ? -4.813 -11.762 11.460 1.00 95.81 78 LEU A O 1
ATOM 617 N N . LEU A 1 79 ? -4.791 -11.027 9.335 1.00 95.56 79 LEU A N 1
ATOM 618 C CA . LEU A 1 79 ? -5.857 -10.039 9.498 1.00 95.56 79 LEU A CA 1
ATOM 619 C C . LEU A 1 79 ? -7.131 -10.657 10.073 1.00 95.56 79 LEU A C 1
ATOM 621 O O . LEU A 1 79 ? -7.750 -10.052 10.949 1.00 95.56 79 LEU A O 1
ATOM 625 N N . GLY A 1 80 ? -7.493 -11.867 9.633 1.00 94.31 80 GLY A N 1
ATOM 626 C CA . GLY A 1 80 ? -8.664 -12.592 10.127 1.00 94.31 80 GLY A CA 1
ATOM 627 C C . GLY A 1 80 ? -8.663 -12.767 11.650 1.00 94.31 80 GLY A C 1
ATOM 628 O O . GLY A 1 80 ? -9.714 -12.651 12.274 1.00 94.31 80 GLY A O 1
ATOM 629 N N . TYR A 1 81 ? -7.485 -12.918 12.261 1.00 95.88 81 TYR A N 1
ATOM 630 C CA . TYR A 1 81 ? -7.326 -13.095 13.708 1.00 95.88 81 TYR A CA 1
ATOM 631 C C . TYR A 1 81 ? -7.263 -11.782 14.505 1.00 95.88 81 TYR A C 1
ATOM 633 O O . TYR A 1 81 ? -7.355 -11.808 15.729 1.00 95.88 81 TYR A O 1
ATOM 641 N N . ILE A 1 82 ? -7.108 -10.625 13.851 1.00 96.06 82 ILE A N 1
ATOM 642 C CA . ILE A 1 82 ? -6.958 -9.331 14.535 1.00 96.06 82 ILE A CA 1
ATOM 643 C C . ILE A 1 82 ? -8.338 -8.713 14.825 1.00 96.06 82 ILE A C 1
ATOM 645 O O . ILE A 1 82 ? -9.083 -8.446 13.886 1.00 96.06 82 ILE A O 1
ATOM 649 N N . PRO A 1 83 ? -8.705 -8.394 16.078 1.00 95.88 83 PRO A N 1
ATOM 650 C CA . PRO A 1 83 ? -9.961 -7.698 16.364 1.00 95.88 83 PRO A CA 1
ATOM 651 C C . PRO A 1 83 ? -10.035 -6.320 15.688 1.00 95.88 83 PRO A C 1
ATOM 653 O O . PRO A 1 83 ? -9.032 -5.616 15.608 1.00 95.88 83 PRO A O 1
ATOM 656 N N . GLU A 1 84 ? -11.227 -5.882 15.278 1.00 94.25 84 GLU A N 1
ATOM 657 C CA . GLU A 1 84 ? -11.445 -4.594 14.587 1.00 94.25 84 GLU A CA 1
ATOM 658 C C . GLU A 1 84 ? -10.851 -3.388 15.331 1.00 94.25 84 GLU A C 1
ATOM 660 O O . GLU A 1 84 ? -10.153 -2.550 14.753 1.00 94.25 84 GLU A O 1
ATOM 665 N N . LYS A 1 85 ? -11.065 -3.321 16.652 1.00 92.94 85 LYS A N 1
ATOM 666 C CA . LYS A 1 85 ? -10.509 -2.258 17.503 1.00 92.94 85 LYS A CA 1
ATOM 667 C C . LYS A 1 85 ? -8.978 -2.248 17.459 1.00 92.94 85 LYS A C 1
ATOM 669 O O . LYS A 1 85 ? -8.372 -1.184 17.340 1.00 92.94 85 LYS A O 1
ATOM 674 N N . THR A 1 86 ? -8.365 -3.430 17.524 1.00 95.12 86 THR A N 1
ATOM 675 C CA . THR A 1 86 ? -6.911 -3.605 17.471 1.00 95.12 86 THR A CA 1
ATOM 676 C C . THR A 1 86 ? -6.366 -3.236 16.096 1.00 95.12 86 THR A C 1
ATOM 678 O O . THR A 1 86 ? -5.378 -2.513 16.020 1.00 95.12 86 THR A O 1
ATOM 681 N N . PHE A 1 87 ? -7.040 -3.640 15.015 1.00 94.88 87 PHE A N 1
ATOM 682 C CA . PHE A 1 87 ? -6.678 -3.243 13.655 1.00 94.88 87 PHE A CA 1
ATOM 683 C C . PHE A 1 87 ? -6.681 -1.720 13.500 1.00 94.88 87 PHE A C 1
ATOM 685 O O . PHE A 1 87 ? -5.670 -1.148 13.098 1.00 94.88 87 PHE A O 1
ATOM 692 N N . LYS A 1 88 ? -7.776 -1.047 13.879 1.00 92.56 88 LYS A N 1
ATOM 693 C CA . LYS A 1 88 ? -7.881 0.419 13.794 1.00 92.56 88 LYS A CA 1
ATOM 694 C C . LYS A 1 88 ? -6.804 1.118 14.624 1.00 92.56 88 LYS A C 1
ATOM 696 O O . LYS A 1 88 ? -6.253 2.120 14.177 1.00 92.56 88 LYS A O 1
ATOM 701 N N . MET A 1 89 ? -6.493 0.598 15.812 1.00 94.69 89 MET A N 1
ATOM 702 C CA . MET A 1 89 ? -5.427 1.128 16.663 1.00 94.69 89 MET A CA 1
ATOM 703 C C . MET A 1 89 ? -4.052 0.989 15.998 1.00 94.69 89 MET A C 1
ATOM 705 O O . MET A 1 89 ? -3.354 1.991 15.863 1.00 94.69 89 MET A O 1
ATOM 709 N N . ILE A 1 90 ? -3.690 -0.211 15.529 1.00 94.38 90 ILE A N 1
ATOM 710 C CA . ILE A 1 90 ? -2.420 -0.457 14.826 1.00 94.38 90 ILE A CA 1
ATOM 711 C C . ILE A 1 90 ? -2.327 0.433 13.586 1.00 94.38 90 ILE A C 1
ATOM 713 O O . ILE A 1 90 ? -1.323 1.108 13.396 1.00 94.38 90 ILE A O 1
ATOM 717 N N . PHE A 1 91 ? -3.392 0.502 12.785 1.00 92.06 91 PHE A N 1
ATOM 718 C CA . PHE A 1 91 ? -3.431 1.311 11.571 1.00 92.06 91 PHE A CA 1
ATOM 719 C C . PHE A 1 91 ? -3.201 2.799 11.872 1.00 92.06 91 PHE A C 1
ATOM 721 O O . PHE A 1 91 ? -2.389 3.434 11.205 1.00 92.06 91 PHE A O 1
ATOM 728 N N . LYS A 1 92 ? -3.848 3.354 12.908 1.00 92.56 92 LYS A N 1
ATOM 729 C CA . LYS A 1 92 ? -3.616 4.741 13.350 1.00 92.56 92 LYS A CA 1
ATOM 730 C C . LYS A 1 92 ? -2.176 4.959 13.815 1.00 92.56 92 LYS A C 1
ATOM 732 O O . LYS A 1 92 ? -1.564 5.935 13.401 1.00 92.56 92 LYS A O 1
ATOM 737 N N . ILE A 1 93 ? -1.620 4.046 14.614 1.00 95.38 93 ILE A N 1
ATOM 738 C CA . ILE A 1 93 ? -0.226 4.133 15.078 1.00 95.38 93 ILE A CA 1
ATOM 739 C C . ILE A 1 93 ? 0.737 4.117 13.886 1.00 95.38 93 ILE A C 1
ATOM 741 O O . ILE A 1 93 ? 1.621 4.967 13.805 1.00 95.38 93 ILE A O 1
ATOM 745 N N . SER A 1 94 ? 0.539 3.209 12.926 1.00 93.06 94 SER A N 1
ATOM 746 C CA . SER A 1 94 ? 1.342 3.157 11.703 1.00 93.06 94 SER A CA 1
ATOM 747 C C . SER A 1 94 ? 1.265 4.465 10.916 1.00 93.06 94 SER A C 1
ATOM 749 O O . SER A 1 94 ? 2.295 4.957 10.465 1.00 93.06 94 SER A O 1
ATOM 751 N N . LEU A 1 95 ? 0.076 5.065 10.786 1.00 91.94 95 LEU A N 1
ATOM 752 C CA . LEU A 1 95 ? -0.074 6.362 10.123 1.00 91.94 95 LEU A CA 1
ATOM 753 C C . LEU A 1 95 ? 0.665 7.478 10.849 1.00 91.94 95 LEU A C 1
ATOM 755 O O . LEU A 1 95 ? 1.338 8.268 10.194 1.00 91.94 95 LEU A O 1
ATOM 759 N N . THR A 1 96 ? 0.585 7.524 12.176 1.00 93.25 96 THR A N 1
ATOM 760 C CA . THR A 1 96 ? 1.303 8.518 12.977 1.00 93.25 96 THR A CA 1
ATOM 761 C C . THR A 1 96 ? 2.813 8.376 12.806 1.00 93.25 96 THR A C 1
ATOM 763 O O . THR A 1 96 ? 3.491 9.373 12.573 1.00 93.25 96 THR A O 1
ATOM 766 N N . ILE A 1 97 ? 3.345 7.149 12.843 1.00 93.94 97 ILE A N 1
ATOM 767 C CA . ILE A 1 97 ? 4.775 6.890 12.618 1.00 93.94 97 ILE A CA 1
ATOM 768 C C . ILE A 1 97 ? 5.195 7.365 11.225 1.00 93.94 97 ILE A C 1
ATOM 770 O O . ILE A 1 97 ? 6.210 8.045 11.089 1.00 93.94 97 ILE A O 1
ATOM 774 N N . ILE A 1 98 ? 4.410 7.050 10.190 1.00 90.75 98 ILE A N 1
ATOM 775 C CA . ILE A 1 98 ? 4.727 7.482 8.826 1.00 90.75 98 ILE A CA 1
ATOM 776 C C . ILE A 1 98 ? 4.639 9.007 8.700 1.00 90.75 98 ILE A C 1
ATOM 778 O O . ILE A 1 98 ? 5.508 9.601 8.073 1.00 90.75 98 ILE A O 1
ATOM 782 N N . ALA A 1 99 ? 3.642 9.651 9.308 1.00 89.69 99 ALA A N 1
ATOM 783 C CA . ALA A 1 99 ? 3.517 11.106 9.301 1.00 89.69 99 ALA A CA 1
ATOM 784 C C . ALA A 1 99 ? 4.734 11.779 9.953 1.00 89.69 99 ALA A C 1
ATOM 786 O O . ALA A 1 99 ? 5.318 12.686 9.366 1.00 89.69 99 ALA A O 1
ATOM 787 N N . ILE A 1 100 ? 5.169 11.280 11.115 1.00 92.56 100 ILE A N 1
ATOM 788 C CA . ILE A 1 100 ? 6.387 11.741 11.793 1.00 92.56 100 ILE A CA 1
ATOM 789 C C . ILE A 1 100 ? 7.609 11.551 10.884 1.00 92.56 100 ILE A C 1
ATOM 791 O O . ILE A 1 100 ? 8.376 12.490 10.687 1.00 92.56 100 ILE A O 1
ATOM 795 N N . LYS A 1 101 ? 7.761 10.368 10.274 1.00 89.38 101 LYS A N 1
ATOM 796 C CA . LYS A 1 101 ? 8.856 10.067 9.340 1.00 89.38 101 LYS A CA 1
ATOM 797 C C . LYS A 1 101 ? 8.871 11.021 8.145 1.00 89.38 101 LYS A C 1
ATOM 799 O 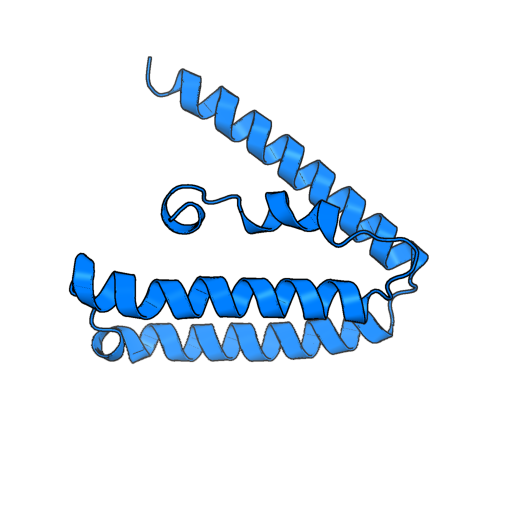O . LYS A 1 101 ? 9.934 11.490 7.769 1.00 89.38 101 LYS A O 1
ATOM 804 N N . LEU A 1 102 ? 7.709 11.350 7.578 1.00 86.62 102 LEU A N 1
ATOM 805 C CA . LEU A 1 102 ? 7.604 12.300 6.466 1.00 86.62 102 LEU A CA 1
ATOM 806 C C . LEU A 1 102 ? 7.990 13.730 6.876 1.00 86.62 102 LEU A C 1
ATOM 808 O O . LEU A 1 102 ? 8.628 14.421 6.090 1.00 86.62 102 LEU A O 1
ATOM 812 N N . ILE A 1 103 ? 7.647 14.167 8.094 1.00 88.88 103 ILE A N 1
ATOM 813 C CA . ILE A 1 103 ? 8.068 15.475 8.630 1.00 88.88 103 ILE A CA 1
ATOM 814 C C . ILE A 1 103 ? 9.590 15.510 8.835 1.00 88.88 103 ILE A C 1
ATOM 816 O O . ILE A 1 103 ? 10.243 16.484 8.458 1.00 88.88 103 ILE A O 1
ATOM 820 N N . PHE A 1 104 ? 10.170 14.446 9.398 1.00 89.62 104 PHE A N 1
ATOM 821 C CA . PHE A 1 104 ? 11.622 14.337 9.557 1.00 89.62 104 PHE A CA 1
ATOM 822 C C . PHE A 1 104 ? 12.350 14.323 8.213 1.00 89.62 104 PHE A C 1
ATOM 824 O O . PHE A 1 104 ? 13.289 15.092 8.037 1.00 89.62 104 PHE A O 1
ATOM 831 N N . ASP A 1 105 ? 11.894 13.515 7.254 1.00 85.31 105 ASP A N 1
ATOM 832 C CA . ASP A 1 105 ? 12.475 13.487 5.911 1.00 85.31 105 ASP A CA 1
ATOM 833 C C . ASP A 1 105 ? 12.417 14.874 5.264 1.00 85.31 105 ASP A C 1
ATOM 835 O O . ASP A 1 105 ? 13.426 15.330 4.741 1.00 85.31 105 ASP A O 1
ATOM 839 N N . ALA A 1 106 ? 11.276 15.569 5.347 1.00 84.19 106 ALA A N 1
ATOM 840 C CA . ALA A 1 106 ? 11.114 16.904 4.774 1.00 84.19 106 ALA A CA 1
ATOM 841 C C . ALA A 1 106 ? 12.062 17.937 5.407 1.00 84.19 106 ALA A C 1
ATOM 843 O O . ALA A 1 106 ? 12.675 18.724 4.696 1.00 84.19 106 ALA A O 1
ATOM 844 N N . THR A 1 107 ? 12.220 17.916 6.732 1.00 83.12 107 THR A N 1
ATOM 845 C CA . THR A 1 107 ? 13.090 18.861 7.460 1.00 83.12 107 THR A CA 1
ATOM 846 C C . THR A 1 107 ? 14.585 18.545 7.348 1.00 83.12 107 THR A C 1
ATOM 848 O O . THR A 1 107 ? 15.411 19.449 7.471 1.00 83.12 107 THR A O 1
ATOM 851 N N . LEU A 1 108 ? 14.957 17.280 7.120 1.00 72.50 108 LEU A N 1
ATOM 852 C CA . LEU A 1 108 ? 16.345 16.857 6.918 1.00 72.50 108 LEU A CA 1
ATOM 853 C C . LEU A 1 108 ? 16.802 17.042 5.460 1.00 72.50 108 LEU A C 1
ATOM 855 O O . LEU A 1 108 ? 17.943 17.451 5.234 1.00 72.50 108 LEU A O 1
ATOM 859 N N . PHE A 1 109 ? 15.923 16.792 4.479 1.00 62.25 109 PHE A N 1
ATOM 860 C CA . PHE A 1 109 ? 16.201 17.089 3.066 1.00 62.25 109 PHE A CA 1
ATOM 861 C C . PHE A 1 109 ? 16.435 18.587 2.844 1.00 62.25 109 PHE A C 1
ATOM 863 O O . PHE A 1 109 ? 17.356 18.959 2.126 1.00 62.25 109 PHE A O 1
ATOM 870 N N . ASP A 1 110 ? 15.672 19.448 3.523 1.00 57.00 110 ASP A N 1
ATOM 871 C CA . ASP A 1 110 ? 15.832 20.907 3.434 1.00 57.00 110 ASP A CA 1
ATOM 872 C C . ASP A 1 110 ? 17.220 21.384 3.919 1.00 57.00 110 ASP A C 1
ATOM 874 O O . ASP A 1 110 ? 17.746 22.383 3.444 1.00 57.00 110 ASP A O 1
ATOM 878 N N . LYS A 1 111 ? 17.874 20.623 4.811 1.00 52.91 111 LYS A N 1
ATOM 879 C CA . LYS A 1 111 ? 19.232 20.913 5.312 1.00 52.91 111 LYS A CA 1
ATOM 880 C C . LYS A 1 111 ? 20.372 20.325 4.480 1.00 52.91 111 LYS A C 1
ATOM 882 O O . LYS A 1 111 ? 21.519 20.663 4.737 1.00 52.91 111 LYS A O 1
ATOM 887 N N . THR A 1 112 ? 20.097 19.413 3.549 1.00 52.38 112 THR A N 1
ATOM 888 C CA . THR A 1 112 ? 21.136 18.757 2.725 1.00 52.38 112 THR A CA 1
ATOM 889 C C . THR A 1 112 ? 21.317 19.407 1.351 1.00 52.38 112 THR A C 1
ATOM 891 O O . THR A 1 112 ? 22.224 19.025 0.617 1.00 52.38 112 THR A O 1
ATOM 894 N N . PHE A 1 113 ? 20.496 20.411 1.026 1.00 48.09 113 PHE A N 1
ATOM 895 C CA . PHE A 1 113 ? 20.550 21.195 -0.214 1.00 48.09 113 PHE A CA 1
ATOM 896 C C . PHE A 1 113 ? 20.799 22.703 0.020 1.00 48.09 113 PHE A C 1
ATOM 898 O O . PHE A 1 113 ? 20.597 23.498 -0.899 1.00 48.09 113 PHE A O 1
ATOM 905 N N . ILE A 1 114 ? 21.267 23.085 1.218 1.00 44.28 114 ILE A N 1
ATOM 906 C CA . ILE A 1 114 ? 21.864 24.398 1.535 1.00 44.28 114 ILE A CA 1
ATOM 907 C C . ILE A 1 114 ? 23.322 24.179 1.936 1.00 44.28 114 ILE A C 1
ATOM 909 O O . ILE A 1 114 ? 23.563 23.244 2.732 1.00 44.28 114 ILE A O 1
#

Secondary structure (DSSP, 8-state):
-HHHH-TTHHHHHGGGG--TTS-HHHHHHHHHHHHHHHHHHHHHHHHHHH---TTTTHHHHHHHHHHHHHHHHHHHHHHHHS-HHHHHHHHHHHHHHHHHHHHHHHHHHHHH--